Protein AF-A0A0B4RF80-F1 (afdb_monomer_lite)

Structure (mmCIF, N/CA/C/O backbone):
data_AF-A0A0B4RF80-F1
#
_entry.id   AF-A0A0B4RF80-F1
#
loop_
_atom_site.group_PDB
_atom_site.id
_atom_site.type_symbol
_atom_site.label_atom_id
_atom_site.label_alt_id
_atom_site.label_comp_id
_atom_site.label_asym_id
_atom_site.label_entity_id
_atom_site.label_seq_id
_atom_site.pdbx_PDB_ins_code
_atom_site.Cartn_x
_atom_site.Cartn_y
_atom_site.Cartn_z
_atom_site.occupancy
_atom_site.B_iso_or_equiv
_atom_site.auth_seq_id
_atom_site.auth_comp_id
_atom_site.auth_asym_id
_atom_site.auth_atom_id
_atom_site.pdbx_PDB_model_num
ATOM 1 N N . MET A 1 1 ? 23.522 16.513 -59.069 1.00 56.66 1 MET A N 1
ATOM 2 C CA . MET A 1 1 ? 22.877 15.184 -58.982 1.00 56.66 1 MET A CA 1
ATOM 3 C C . MET A 1 1 ? 23.423 14.350 -57.818 1.00 56.66 1 MET A C 1
ATOM 5 O O . MET A 1 1 ? 22.619 13.907 -57.018 1.00 56.66 1 MET A O 1
ATOM 9 N N . ALA A 1 2 ? 24.747 14.238 -57.627 1.00 60.06 2 ALA A N 1
ATOM 10 C CA . ALA A 1 2 ? 25.354 13.436 -56.544 1.00 60.06 2 ALA A CA 1
ATOM 11 C C . ALA A 1 2 ? 25.084 13.912 -55.093 1.00 60.06 2 ALA A C 1
ATOM 13 O O . ALA A 1 2 ? 25.089 13.112 -54.167 1.00 60.06 2 ALA A O 1
ATOM 14 N N . ILE A 1 3 ? 24.842 15.209 -54.872 1.00 62.62 3 ILE A N 1
ATOM 15 C CA . ILE A 1 3 ? 24.590 15.756 -53.522 1.00 62.62 3 ILE A CA 1
ATOM 16 C C . ILE A 1 3 ? 23.173 15.398 -53.035 1.00 62.62 3 ILE A C 1
ATOM 18 O O . ILE A 1 3 ? 22.965 15.132 -51.856 1.00 62.62 3 ILE A O 1
ATOM 22 N N . ILE A 1 4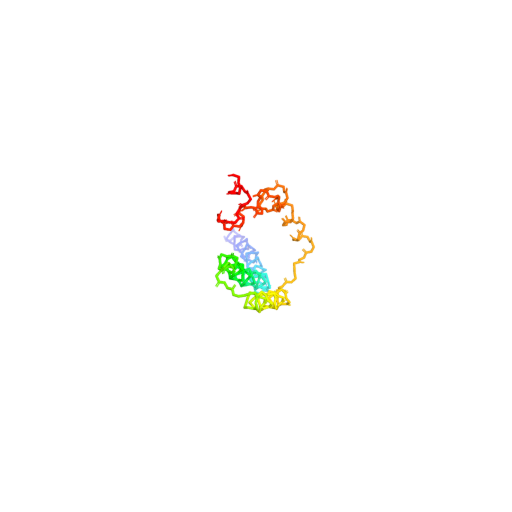 ? 22.210 15.340 -53.963 1.00 67.19 4 ILE A N 1
ATOM 23 C CA . ILE A 1 4 ? 20.805 15.010 -53.681 1.00 67.19 4 ILE A CA 1
ATOM 24 C C . IL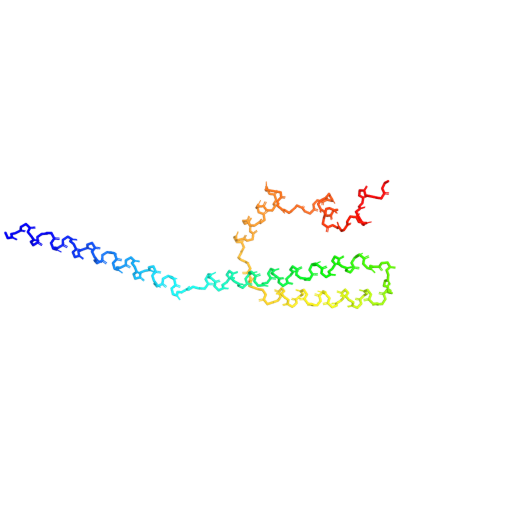E A 1 4 ? 20.687 13.535 -53.284 1.00 67.19 4 ILE A C 1
ATOM 26 O O . ILE A 1 4 ? 20.084 13.228 -52.261 1.00 67.19 4 ILE A O 1
ATOM 30 N N . SER A 1 5 ? 21.370 12.640 -54.009 1.00 68.44 5 SER A N 1
ATOM 31 C CA . SER A 1 5 ? 21.412 11.212 -53.672 1.00 68.44 5 SER A CA 1
ATOM 32 C C . SER A 1 5 ? 22.037 10.942 -52.299 1.00 68.44 5 SER A C 1
ATOM 34 O O . SER A 1 5 ? 21.595 10.047 -51.588 1.00 68.44 5 SER A O 1
ATOM 36 N N . SER A 1 6 ? 23.033 11.730 -51.878 1.00 75.50 6 SER A N 1
ATOM 37 C CA . SER A 1 6 ? 23.625 11.585 -50.540 1.00 75.50 6 SER A CA 1
ATOM 38 C C . SER A 1 6 ? 22.658 11.990 -49.422 1.00 75.50 6 SER A C 1
ATOM 40 O O . SER A 1 6 ? 22.636 11.349 -48.373 1.00 75.50 6 SER A O 1
ATOM 42 N N . TYR A 1 7 ? 21.836 13.022 -49.637 1.00 81.12 7 TYR A N 1
ATOM 43 C CA . TYR A 1 7 ? 20.821 13.448 -48.668 1.00 81.12 7 TYR A CA 1
ATOM 44 C C . TYR A 1 7 ? 19.683 12.425 -48.537 1.00 81.12 7 TYR A C 1
ATOM 46 O O . TYR A 1 7 ? 19.248 12.142 -47.424 1.00 81.12 7 TYR A O 1
ATOM 54 N N . GLU A 1 8 ? 19.257 11.814 -49.647 1.00 83.38 8 GLU A N 1
ATOM 55 C CA . GLU A 1 8 ? 18.262 10.731 -49.649 1.00 83.38 8 GLU A CA 1
ATOM 56 C C . GLU A 1 8 ? 18.725 9.516 -48.831 1.00 83.38 8 GLU A C 1
ATOM 58 O O . GLU A 1 8 ? 17.955 8.974 -48.037 1.00 83.38 8 GLU A O 1
ATOM 63 N N . VAL A 1 9 ? 20.000 9.128 -48.952 1.00 85.56 9 VAL A N 1
ATOM 64 C CA . VAL A 1 9 ? 20.576 8.023 -48.167 1.00 85.56 9 VAL A CA 1
ATOM 65 C C . VAL A 1 9 ? 20.601 8.358 -46.672 1.00 85.56 9 VAL A C 1
ATOM 67 O O . VAL A 1 9 ? 20.204 7.529 -45.853 1.00 85.56 9 VAL A O 1
ATOM 70 N N . ILE A 1 10 ? 21.001 9.577 -46.297 1.00 86.12 10 ILE A N 1
ATOM 71 C CA . ILE A 1 10 ? 21.014 10.016 -44.890 1.00 86.12 10 ILE A CA 1
ATOM 72 C C . ILE A 1 10 ? 19.589 10.056 -44.321 1.00 86.12 10 ILE A C 1
ATOM 74 O O . ILE A 1 10 ? 19.350 9.530 -43.234 1.00 86.12 10 ILE A O 1
ATOM 78 N N . ALA A 1 11 ? 18.631 10.621 -45.060 1.00 88.50 11 ALA A N 1
ATOM 79 C CA . ALA A 1 11 ? 17.229 10.675 -44.653 1.00 88.50 11 ALA A CA 1
ATOM 80 C C . ALA A 1 11 ? 16.624 9.271 -44.493 1.00 88.50 11 ALA A C 1
ATOM 82 O O . ALA A 1 11 ? 15.904 9.021 -43.527 1.00 88.50 11 ALA A O 1
ATOM 83 N N . SER A 1 12 ? 16.969 8.332 -45.380 1.00 89.25 12 SER A N 1
ATOM 84 C CA . SER A 1 12 ? 16.535 6.936 -45.278 1.00 89.25 12 SER A CA 1
ATOM 85 C C . SER A 1 12 ? 17.108 6.238 -44.045 1.00 89.25 12 SER A C 1
ATOM 87 O O . SER A 1 12 ? 16.390 5.485 -43.391 1.00 89.25 12 SER A O 1
ATOM 89 N N . ILE A 1 13 ? 18.379 6.475 -43.707 1.00 90.25 13 ILE A N 1
ATOM 90 C CA . ILE A 1 13 ? 19.006 5.895 -42.510 1.00 90.25 13 ILE A CA 1
ATOM 91 C C . ILE A 1 13 ? 18.349 6.461 -41.249 1.00 90.25 13 ILE A C 1
ATOM 93 O O . ILE A 1 13 ? 17.982 5.702 -40.355 1.00 90.25 13 ILE A O 1
ATOM 97 N N . VAL A 1 14 ? 18.135 7.778 -41.189 1.00 92.81 14 VAL A N 1
ATOM 98 C CA . VAL A 1 14 ? 17.451 8.428 -40.060 1.00 92.81 14 VAL A CA 1
ATOM 99 C C . VAL A 1 14 ? 16.016 7.914 -39.926 1.00 92.81 14 VAL A C 1
ATOM 101 O O . VAL A 1 14 ? 15.597 7.546 -38.830 1.00 92.81 14 VAL A O 1
ATOM 104 N N . GLY A 1 15 ? 15.280 7.810 -41.034 1.00 93.00 15 GLY A N 1
ATOM 105 C CA . GLY A 1 15 ? 13.929 7.252 -41.055 1.00 93.00 15 GLY A CA 1
ATOM 106 C C . GLY A 1 15 ? 13.883 5.796 -40.591 1.00 93.00 15 GLY A C 1
ATOM 107 O O . GLY A 1 15 ? 12.997 5.428 -39.818 1.00 93.00 15 GLY A O 1
ATOM 108 N N . ALA A 1 16 ? 14.863 4.979 -40.987 1.00 92.75 16 ALA A N 1
ATOM 109 C CA . ALA A 1 16 ? 14.988 3.598 -40.531 1.00 92.75 16 ALA A CA 1
ATOM 110 C C . ALA A 1 16 ? 15.268 3.517 -39.021 1.00 92.75 16 ALA A C 1
ATOM 112 O O . ALA A 1 16 ? 14.609 2.750 -38.324 1.00 92.75 16 ALA A O 1
ATOM 113 N N . VAL A 1 17 ? 16.176 4.346 -38.493 1.00 94.12 17 VAL A N 1
ATOM 114 C CA . VAL A 1 17 ? 16.479 4.405 -37.052 1.00 94.12 17 VAL A CA 1
ATOM 115 C C . VAL A 1 17 ? 15.253 4.833 -36.246 1.00 94.12 17 VAL A C 1
ATOM 117 O O . VAL A 1 17 ? 14.921 4.183 -35.256 1.00 94.12 17 VAL A O 1
ATOM 120 N N . ILE A 1 18 ? 14.541 5.874 -36.686 1.00 94.44 18 ILE A N 1
ATOM 121 C CA . ILE A 1 18 ? 13.306 6.333 -36.033 1.00 94.44 18 ILE A CA 1
ATOM 122 C C . ILE A 1 18 ? 12.235 5.239 -36.086 1.00 94.44 18 ILE A C 1
ATOM 124 O O . ILE A 1 18 ? 11.574 4.986 -35.084 1.00 94.44 18 ILE A O 1
ATOM 128 N N . SER A 1 19 ? 12.091 4.544 -37.217 1.00 94.25 19 SER A N 1
ATOM 129 C CA . SER A 1 19 ? 11.116 3.455 -37.367 1.00 94.25 19 SER A CA 1
ATOM 130 C C . SER A 1 19 ? 11.430 2.271 -36.454 1.00 94.25 19 SER A C 1
ATOM 132 O O . SER A 1 19 ? 10.523 1.716 -35.841 1.00 94.25 19 SER A O 1
ATOM 134 N N . ILE A 1 20 ? 12.708 1.911 -36.306 1.00 94.31 20 ILE A N 1
ATOM 135 C CA . ILE A 1 20 ? 13.152 0.861 -35.380 1.00 94.31 20 ILE A CA 1
ATOM 136 C C . ILE A 1 20 ? 12.929 1.296 -33.927 1.00 94.31 20 ILE A C 1
ATOM 138 O O . ILE A 1 20 ? 12.417 0.513 -33.131 1.00 94.31 20 ILE A O 1
ATOM 142 N N . ALA A 1 21 ? 13.244 2.546 -33.575 1.00 92.12 21 ALA A N 1
ATOM 143 C CA . ALA A 1 21 ? 12.991 3.080 -32.237 1.00 92.12 21 ALA A CA 1
ATOM 144 C C . ALA A 1 21 ? 11.489 3.089 -31.904 1.00 92.12 21 ALA A C 1
ATOM 146 O O . ALA A 1 21 ? 11.090 2.654 -30.824 1.00 92.12 21 ALA A O 1
ATOM 147 N N . LEU A 1 22 ? 10.646 3.509 -32.854 1.00 91.25 22 LEU A N 1
ATOM 148 C CA . LEU A 1 22 ? 9.191 3.452 -32.727 1.00 91.25 22 LEU A CA 1
ATOM 149 C C . LEU A 1 22 ? 8.685 2.015 -32.623 1.00 91.25 22 LEU A C 1
ATOM 151 O O . LEU A 1 22 ? 7.752 1.765 -31.866 1.00 91.25 22 LEU A O 1
ATOM 155 N N . LEU A 1 23 ? 9.281 1.070 -33.348 1.00 89.31 23 LEU A N 1
ATOM 156 C CA . LEU A 1 23 ? 8.920 -0.342 -33.266 1.00 89.31 23 LEU A CA 1
ATOM 157 C C . LEU A 1 23 ? 9.255 -0.922 -31.887 1.00 89.31 23 LEU A C 1
ATOM 159 O O . LEU A 1 23 ? 8.416 -1.603 -31.308 1.00 89.31 23 LEU A O 1
ATOM 163 N N . ILE A 1 24 ? 10.435 -0.616 -31.340 1.00 85.44 24 ILE A N 1
ATOM 164 C CA . ILE A 1 24 ? 10.843 -1.036 -29.991 1.00 85.44 24 ILE A CA 1
ATOM 165 C C . ILE A 1 24 ? 9.917 -0.422 -28.941 1.00 85.44 24 ILE A C 1
ATOM 167 O O . ILE A 1 24 ? 9.428 -1.137 -28.070 1.00 85.44 24 ILE A O 1
ATOM 171 N N . LEU A 1 25 ? 9.625 0.878 -29.046 1.00 83.81 25 LEU A N 1
ATOM 172 C CA . LEU A 1 25 ? 8.722 1.558 -28.122 1.00 83.81 25 LEU A CA 1
ATOM 173 C C . LEU A 1 25 ? 7.311 0.961 -28.182 1.00 83.81 25 LEU A C 1
ATOM 175 O O . LEU A 1 25 ? 6.743 0.660 -27.140 1.00 83.81 25 LEU A O 1
ATOM 179 N N . ASN A 1 26 ? 6.773 0.730 -29.384 1.00 83.62 26 ASN A N 1
ATOM 180 C CA . ASN A 1 26 ? 5.461 0.106 -29.563 1.00 83.62 26 ASN A CA 1
ATOM 181 C C . ASN A 1 26 ? 5.430 -1.356 -29.105 1.00 83.62 26 ASN A C 1
ATOM 183 O O . ASN A 1 26 ? 4.417 -1.812 -28.587 1.00 83.62 26 ASN A O 1
ATOM 187 N N . ALA A 1 27 ? 6.515 -2.111 -29.281 1.00 79.88 27 ALA A N 1
ATOM 188 C CA . ALA A 1 27 ? 6.613 -3.473 -28.767 1.00 79.88 27 ALA A CA 1
ATOM 189 C C . ALA A 1 27 ? 6.671 -3.486 -27.231 1.00 79.88 27 ALA A C 1
ATOM 191 O O . ALA A 1 27 ? 6.050 -4.339 -26.601 1.00 79.88 27 ALA A O 1
ATOM 192 N N . TYR A 1 28 ? 7.373 -2.524 -26.627 1.00 70.31 28 TYR A N 1
ATOM 193 C CA . TYR A 1 28 ? 7.456 -2.380 -25.177 1.00 70.31 28 TYR A CA 1
ATOM 194 C C . TYR A 1 28 ? 6.118 -1.954 -24.567 1.00 70.31 28 TYR A C 1
ATOM 196 O O . TYR A 1 28 ? 5.666 -2.565 -23.604 1.00 70.31 28 TYR A O 1
ATOM 204 N N . THR A 1 29 ? 5.434 -0.970 -25.160 1.00 67.62 29 THR A N 1
ATOM 205 C CA . THR A 1 29 ? 4.083 -0.587 -24.732 1.00 67.62 29 THR A CA 1
ATOM 206 C C . THR A 1 29 ? 3.080 -1.709 -24.990 1.00 67.62 29 THR A C 1
ATOM 208 O O . THR A 1 29 ? 2.232 -1.978 -24.161 1.00 67.62 29 THR A O 1
ATOM 211 N N . LYS A 1 30 ? 3.163 -2.466 -26.083 1.00 64.19 30 LYS A N 1
ATOM 212 C CA . LYS A 1 30 ? 2.204 -3.561 -26.308 1.00 64.19 30 LYS A CA 1
ATOM 213 C C . LYS A 1 30 ? 2.325 -4.711 -25.294 1.00 64.19 30 LYS A C 1
ATOM 215 O O . LYS A 1 30 ? 1.338 -5.401 -25.064 1.00 64.19 30 LYS A O 1
ATOM 220 N N . ASN A 1 31 ? 3.478 -4.871 -24.643 1.00 59.94 31 ASN A N 1
ATOM 221 C CA . ASN A 1 31 ? 3.706 -5.825 -23.550 1.00 59.94 31 ASN A CA 1
ATOM 222 C C . ASN A 1 31 ? 3.431 -5.202 -22.160 1.00 59.94 31 ASN A C 1
ATOM 224 O O . ASN A 1 31 ? 4.183 -5.428 -21.214 1.00 59.94 31 ASN A O 1
ATOM 228 N N . PHE A 1 32 ? 2.375 -4.385 -22.051 1.00 57.56 32 PHE A N 1
ATOM 229 C CA . PHE A 1 32 ? 1.978 -3.572 -20.889 1.00 57.56 32 PHE A CA 1
ATOM 230 C C . PHE A 1 32 ? 1.492 -4.375 -19.659 1.00 57.56 32 PHE A C 1
ATOM 232 O O . PHE A 1 32 ? 0.471 -4.053 -19.060 1.00 57.56 32 PHE A O 1
ATOM 239 N N . ASP A 1 33 ? 2.268 -5.350 -19.193 1.00 63.28 33 ASP A N 1
ATOM 240 C CA . ASP A 1 33 ? 2.038 -5.993 -17.890 1.00 63.28 33 ASP A CA 1
ATOM 241 C C . ASP A 1 33 ? 2.190 -4.967 -16.740 1.00 63.28 33 ASP A C 1
ATOM 243 O O . ASP A 1 33 ? 1.535 -5.036 -15.706 1.00 63.28 33 ASP A O 1
ATOM 247 N N . LEU A 1 34 ? 2.988 -3.910 -16.952 1.00 65.38 34 LEU A N 1
ATOM 248 C CA . LEU A 1 34 ? 3.221 -2.849 -15.963 1.00 65.38 34 LEU A CA 1
ATOM 249 C C . LEU A 1 34 ? 1.997 -1.960 -15.698 1.00 65.38 34 LEU A C 1
ATOM 251 O O . LEU A 1 34 ? 1.762 -1.591 -14.550 1.00 65.38 34 LEU A O 1
ATOM 255 N N . VAL A 1 35 ? 1.225 -1.594 -16.729 1.00 72.69 35 VAL A N 1
ATOM 256 C CA . VAL A 1 35 ? 0.023 -0.754 -16.544 1.00 72.69 35 VAL A CA 1
ATOM 257 C C . VAL A 1 35 ? -1.089 -1.569 -15.902 1.00 72.69 35 VAL A C 1
ATOM 259 O O . VAL A 1 35 ? -1.749 -1.078 -14.991 1.00 72.69 35 VAL A O 1
ATOM 262 N N . GLU A 1 36 ? -1.258 -2.819 -16.325 1.00 74.88 36 GLU A N 1
ATOM 263 C CA . GLU A 1 36 ? -2.219 -3.737 -15.719 1.00 74.88 36 GLU A CA 1
ATOM 264 C C . GLU A 1 36 ? -1.863 -4.037 -14.256 1.00 74.88 36 GLU A C 1
ATOM 266 O O . GLU A 1 36 ? -2.718 -3.927 -13.376 1.00 74.88 36 GLU A O 1
ATOM 271 N N . THR A 1 37 ? -0.586 -4.297 -13.963 1.00 76.06 37 THR A N 1
ATOM 272 C CA . THR A 1 37 ? -0.087 -4.492 -12.594 1.00 76.06 37 THR A CA 1
ATOM 273 C C . THR A 1 37 ? -0.285 -3.240 -11.738 1.00 76.06 37 THR A C 1
ATOM 275 O O . THR A 1 37 ? -0.780 -3.339 -10.616 1.00 76.06 37 THR A O 1
ATOM 278 N N . ALA A 1 38 ? 0.024 -2.046 -12.256 1.00 78.25 38 ALA A N 1
ATOM 279 C CA . ALA A 1 38 ? -0.198 -0.792 -11.535 1.00 78.25 38 ALA A CA 1
ATOM 280 C C . ALA A 1 38 ? -1.688 -0.552 -11.240 1.00 78.25 38 ALA A C 1
ATOM 282 O O . ALA A 1 38 ? -2.049 -0.219 -10.112 1.00 78.25 38 ALA A O 1
ATOM 283 N N . GLN A 1 39 ? -2.565 -0.784 -12.222 1.00 81.31 39 GLN A N 1
ATOM 284 C CA . GLN A 1 39 ? -4.015 -0.706 -12.029 1.00 81.31 39 GLN A CA 1
ATOM 285 C C . GLN A 1 39 ? -4.519 -1.753 -11.031 1.00 81.31 39 GLN A C 1
ATOM 287 O O . GLN A 1 39 ? -5.440 -1.476 -10.266 1.00 81.31 39 GLN A O 1
ATOM 292 N N . SER A 1 40 ? -3.925 -2.946 -11.013 1.00 84.56 40 SER A N 1
ATOM 293 C CA . SER A 1 40 ? -4.245 -4.003 -10.052 1.00 84.56 40 SER A CA 1
ATOM 294 C C . SER A 1 40 ? -3.868 -3.602 -8.620 1.00 84.56 40 SER A C 1
ATOM 296 O O . SER A 1 40 ? -4.702 -3.688 -7.717 1.00 84.56 40 SER A O 1
ATOM 298 N N . HIS A 1 41 ? -2.668 -3.046 -8.417 1.00 84.50 41 HIS A N 1
ATOM 299 C CA . HIS A 1 41 ? -2.267 -2.469 -7.129 1.00 84.50 41 HIS A CA 1
ATOM 300 C C . HIS A 1 41 ? -3.180 -1.311 -6.704 1.00 84.50 41 HIS A C 1
ATOM 302 O O . HIS A 1 41 ? -3.561 -1.241 -5.537 1.00 84.50 41 HIS A O 1
ATOM 308 N N . GLN A 1 42 ? -3.571 -0.433 -7.635 1.00 85.00 42 GLN A N 1
ATOM 309 C CA . GLN A 1 42 ? -4.492 0.670 -7.349 1.00 85.00 42 GLN A CA 1
ATOM 310 C C . GLN A 1 42 ? -5.866 0.156 -6.899 1.00 85.00 42 GLN A C 1
ATOM 312 O O . GLN A 1 42 ? -6.374 0.588 -5.870 1.00 85.00 42 GLN A O 1
ATOM 317 N N . LYS A 1 43 ? -6.435 -0.827 -7.607 1.00 87.44 43 LYS A N 1
ATOM 318 C CA . LYS A 1 43 ? -7.710 -1.455 -7.224 1.00 87.44 43 LYS A CA 1
ATOM 319 C C . LYS A 1 43 ? -7.645 -2.101 -5.841 1.00 87.44 43 LYS A C 1
ATOM 321 O O . LYS A 1 43 ? -8.592 -1.973 -5.068 1.00 87.44 43 LYS A O 1
ATOM 326 N N . ALA A 1 44 ? -6.545 -2.787 -5.524 1.00 87.44 44 ALA A N 1
ATOM 327 C CA . ALA A 1 44 ? -6.343 -3.370 -4.201 1.00 87.44 44 ALA A CA 1
ATOM 328 C C . ALA A 1 44 ? -6.268 -2.284 -3.113 1.00 87.44 44 ALA A C 1
ATOM 330 O O . ALA A 1 44 ? -6.894 -2.428 -2.064 1.00 87.44 44 ALA A O 1
ATOM 331 N N . ALA A 1 45 ? -5.566 -1.177 -3.377 1.00 86.69 45 ALA A N 1
ATOM 332 C CA . ALA A 1 45 ? -5.479 -0.044 -2.459 1.00 86.69 45 ALA A CA 1
ATOM 333 C C . ALA A 1 45 ? -6.847 0.620 -2.218 1.00 86.69 45 ALA A C 1
ATOM 335 O O . ALA A 1 45 ? -7.217 0.828 -1.064 1.00 86.69 45 ALA A O 1
ATOM 336 N N . ASP A 1 46 ? -7.628 0.873 -3.272 1.00 87.50 46 ASP A N 1
ATOM 337 C CA . ASP A 1 46 ? -8.978 1.446 -3.164 1.00 87.50 46 ASP A CA 1
ATOM 338 C C . ASP A 1 46 ? -9.915 0.534 -2.349 1.00 87.50 46 ASP A C 1
ATOM 340 O O . ASP A 1 46 ? -10.700 0.997 -1.515 1.00 87.50 46 ASP A O 1
ATOM 344 N N . ALA A 1 47 ? -9.814 -0.785 -2.550 1.00 89.44 47 ALA A N 1
ATOM 345 C CA . ALA A 1 47 ? -10.606 -1.763 -1.810 1.00 89.44 47 ALA A CA 1
ATOM 346 C C . ALA A 1 47 ? -10.216 -1.818 -0.320 1.00 89.44 47 ALA A C 1
ATOM 348 O O . ALA A 1 47 ? -11.095 -1.834 0.546 1.00 89.44 47 ALA A O 1
ATOM 349 N N . LEU A 1 48 ? -8.914 -1.789 -0.010 1.00 89.44 48 LEU A N 1
ATOM 350 C CA . LEU A 1 48 ? -8.415 -1.716 1.368 1.00 89.44 48 LEU A CA 1
ATOM 351 C C . LEU A 1 48 ? -8.797 -0.397 2.049 1.00 89.44 48 LEU A C 1
ATOM 353 O O . LEU A 1 48 ? -9.131 -0.401 3.234 1.00 89.44 48 LEU A O 1
ATOM 357 N N . TRP A 1 49 ? -8.799 0.718 1.312 1.00 89.19 49 TRP A N 1
ATOM 358 C CA . TRP A 1 49 ? -9.215 2.020 1.833 1.00 89.19 49 TRP A CA 1
ATOM 359 C C . TRP A 1 49 ? -10.654 1.985 2.345 1.00 89.19 49 TRP A C 1
ATOM 361 O O . TRP A 1 49 ? -10.929 2.419 3.461 1.00 89.19 49 TRP A O 1
ATOM 371 N N . LYS A 1 50 ? -11.572 1.391 1.575 1.00 90.88 50 LYS A N 1
ATOM 372 C CA . LYS A 1 50 ? -12.964 1.236 2.008 1.00 90.88 50 LYS A CA 1
ATOM 373 C C . LYS A 1 50 ? -13.073 0.453 3.321 1.00 90.88 50 LYS A C 1
ATOM 375 O O . LYS A 1 50 ? -13.780 0.883 4.225 1.00 90.88 50 LYS A O 1
ATOM 380 N N . ILE A 1 51 ? -12.349 -0.662 3.446 1.00 90.38 51 ILE A N 1
ATOM 381 C CA . ILE A 1 51 ? -12.335 -1.456 4.684 1.00 90.38 51 ILE A CA 1
ATOM 382 C C . ILE A 1 51 ? -11.781 -0.642 5.857 1.00 90.38 51 ILE A C 1
ATOM 384 O O . ILE A 1 51 ? -12.322 -0.708 6.960 1.00 90.38 51 ILE A O 1
ATOM 388 N N . ARG A 1 52 ? -10.721 0.142 5.634 1.00 89.81 52 ARG A N 1
ATOM 389 C CA . ARG A 1 52 ? -10.158 1.026 6.660 1.00 89.81 52 ARG A CA 1
ATOM 390 C C . ARG A 1 52 ? -11.208 2.007 7.184 1.00 89.81 52 ARG A C 1
ATOM 392 O O . ARG A 1 52 ? -11.345 2.144 8.395 1.00 89.81 52 ARG A O 1
ATOM 399 N N . GLU A 1 53 ? -11.955 2.657 6.299 1.00 88.31 53 GLU A N 1
ATOM 400 C CA . GLU A 1 53 ? -13.021 3.585 6.698 1.00 88.31 53 GLU A CA 1
ATOM 401 C C . GLU A 1 53 ? -14.155 2.870 7.454 1.00 88.31 53 GLU A C 1
ATOM 403 O O . GLU A 1 53 ? -14.665 3.392 8.444 1.00 88.31 53 GLU A O 1
ATOM 408 N N . GLU A 1 54 ? -14.502 1.638 7.066 1.00 89.25 54 GLU A N 1
ATOM 409 C CA . GLU A 1 54 ? -15.477 0.821 7.800 1.00 89.25 54 GLU A CA 1
ATOM 410 C C . GLU A 1 54 ? -14.988 0.467 9.221 1.00 89.25 54 GLU A C 1
ATOM 412 O O . GLU A 1 54 ? -15.773 0.537 10.168 1.00 89.25 54 GLU A O 1
ATOM 417 N N . TYR A 1 55 ? -13.694 0.179 9.413 1.00 89.50 55 TYR A N 1
ATOM 418 C CA . TYR A 1 55 ? -13.104 0.020 10.752 1.00 89.50 55 TYR A CA 1
ATOM 419 C C . TYR A 1 55 ? -13.173 1.305 11.580 1.00 89.50 55 TYR A C 1
ATOM 421 O O . TYR A 1 55 ? -13.481 1.250 12.769 1.00 89.50 55 TYR A O 1
ATOM 429 N N . VAL A 1 56 ? -12.893 2.461 10.976 1.00 87.44 56 VAL A N 1
ATOM 430 C CA . VAL A 1 56 ? -12.978 3.764 11.654 1.00 87.44 56 VAL A CA 1
ATOM 431 C C . VAL A 1 56 ? -14.417 4.049 12.103 1.00 87.44 56 VAL A C 1
ATOM 433 O O . VAL A 1 56 ? -14.631 4.491 13.236 1.00 87.44 56 VAL A O 1
ATOM 436 N N . SER A 1 57 ? -15.405 3.734 11.260 1.00 88.12 57 SER A N 1
ATOM 437 C CA . SER A 1 57 ? -16.823 3.809 11.629 1.00 88.12 57 SER A CA 1
ATOM 438 C C . SER A 1 57 ? -17.146 2.859 12.783 1.00 88.12 57 SER A C 1
ATOM 440 O O . SER A 1 57 ? -17.729 3.289 13.773 1.00 88.12 57 SER A O 1
ATOM 442 N N . LEU A 1 58 ? -16.697 1.599 12.714 1.00 88.62 58 LEU A N 1
ATOM 443 C CA . LEU A 1 58 ? -16.914 0.610 13.774 1.00 88.62 58 LEU A CA 1
ATOM 444 C C . LEU A 1 58 ? -16.314 1.051 15.117 1.00 88.62 58 LEU A C 1
ATOM 446 O O . LEU A 1 58 ? -16.939 0.855 16.153 1.00 88.62 58 LEU A O 1
ATOM 450 N N . LEU A 1 59 ? -15.123 1.656 15.108 1.00 87.00 59 LEU A N 1
ATOM 451 C CA . LEU A 1 59 ? -14.485 2.196 16.312 1.00 87.00 59 LEU A CA 1
ATOM 452 C C . LEU A 1 59 ? -15.259 3.376 16.908 1.00 87.00 59 LEU A C 1
ATOM 454 O O . LEU A 1 59 ? -15.250 3.556 18.121 1.00 87.00 59 LEU A O 1
ATOM 458 N N . THR A 1 60 ? -15.914 4.178 16.068 1.00 86.00 60 THR A N 1
ATOM 459 C CA . THR A 1 60 ? -16.714 5.327 16.514 1.00 86.00 60 THR A CA 1
ATOM 460 C C . THR A 1 60 ? -18.052 4.876 17.099 1.00 86.00 60 THR A C 1
ATOM 462 O O . THR A 1 60 ? -18.476 5.391 18.130 1.00 86.00 60 THR A O 1
ATOM 465 N N . ASP A 1 61 ? -18.681 3.876 16.482 1.00 85.62 61 ASP A N 1
ATOM 466 C CA . ASP A 1 61 ? -19.968 3.324 16.913 1.00 85.62 61 ASP A CA 1
ATOM 467 C C . ASP A 1 61 ? -19.824 2.254 18.012 1.00 85.62 61 ASP A C 1
ATOM 469 O O . ASP A 1 61 ? -20.819 1.680 18.450 1.00 85.62 61 ASP A O 1
ATOM 473 N N . PHE A 1 62 ? -18.597 1.972 18.462 1.00 83.50 62 PHE A N 1
ATOM 474 C CA . PHE A 1 62 ? -18.282 0.870 19.373 1.00 83.50 62 PHE A CA 1
ATOM 475 C C . PHE A 1 62 ? -19.102 0.914 20.669 1.00 83.50 62 PHE A C 1
ATOM 477 O O . PHE A 1 62 ? -19.623 -0.111 21.097 1.00 83.50 62 PHE A O 1
ATOM 484 N N . ASP A 1 63 ? -19.270 2.102 21.256 1.00 80.44 63 ASP A N 1
ATOM 485 C CA . ASP A 1 63 ? -20.016 2.295 22.509 1.00 80.44 63 ASP A CA 1
ATOM 486 C C . ASP A 1 63 ? -21.547 2.208 22.328 1.00 80.44 63 ASP A C 1
ATOM 488 O O . ASP A 1 63 ? -22.285 2.147 23.312 1.00 80.44 63 ASP A O 1
ATOM 492 N N . LEU A 1 64 ? -22.038 2.219 21.083 1.00 84.69 64 LEU A N 1
ATOM 493 C CA . LEU A 1 64 ? -23.464 2.153 20.737 1.00 84.69 64 LEU A CA 1
ATOM 494 C C . LEU A 1 64 ? -23.921 0.739 20.346 1.00 84.69 64 LEU A C 1
ATOM 496 O O . LEU A 1 64 ? -25.123 0.498 20.235 1.00 84.69 64 LEU A O 1
ATOM 500 N N . LEU A 1 65 ? -22.979 -0.171 20.096 1.00 84.88 65 LEU A N 1
ATOM 501 C CA . LEU A 1 65 ? -23.231 -1.519 19.593 1.00 84.88 65 LEU A CA 1
ATOM 502 C C . LEU A 1 65 ? -23.110 -2.558 20.710 1.00 84.88 65 LEU A C 1
ATOM 504 O O . LEU A 1 65 ? -22.317 -2.413 21.642 1.00 84.88 65 LEU A O 1
ATOM 508 N N . GLU A 1 66 ? -23.866 -3.652 20.603 1.00 87.62 66 GLU A N 1
ATOM 509 C CA . GLU A 1 66 ? -23.669 -4.784 21.503 1.00 87.62 66 GLU A CA 1
ATOM 510 C C . GLU A 1 66 ? -22.379 -5.538 21.167 1.00 87.62 66 GLU A C 1
ATOM 512 O O . GLU A 1 66 ? -21.959 -5.637 20.013 1.00 87.62 66 GLU A O 1
ATOM 517 N N . SER A 1 67 ? -21.755 -6.126 22.191 1.00 85.12 67 SER A N 1
ATOM 518 C CA . SER A 1 67 ? -20.480 -6.842 22.043 1.00 85.12 67 SER A CA 1
ATOM 519 C C . SER A 1 67 ? -20.507 -7.938 20.968 1.00 85.12 67 SER A C 1
ATOM 521 O O . SER A 1 67 ? -19.516 -8.135 20.266 1.00 85.12 67 SER A O 1
ATOM 523 N N . THR A 1 68 ? -21.645 -8.612 20.798 1.00 87.62 68 THR A N 1
ATOM 524 C CA . THR A 1 68 ? -21.876 -9.637 19.774 1.00 87.62 68 THR A CA 1
ATOM 525 C C . THR A 1 68 ? -21.836 -9.056 18.361 1.00 87.62 68 THR A C 1
ATOM 527 O O . THR A 1 68 ? -21.116 -9.585 17.515 1.00 87.62 68 THR A O 1
ATOM 530 N N . ASP A 1 69 ? -22.513 -7.930 18.127 1.00 87.06 69 ASP A N 1
ATOM 531 C CA . ASP A 1 69 ? -22.558 -7.262 16.819 1.00 87.06 69 ASP A CA 1
ATOM 532 C C . ASP A 1 69 ? -21.186 -6.696 16.429 1.00 87.06 69 ASP A C 1
ATOM 534 O O . ASP A 1 69 ? -20.772 -6.747 15.269 1.00 87.06 69 ASP A O 1
ATOM 538 N N . VAL A 1 70 ? -20.445 -6.178 17.414 1.00 88.25 70 VAL A N 1
ATOM 539 C CA . VAL A 1 70 ? -19.070 -5.699 17.221 1.00 88.25 70 VAL A CA 1
ATOM 540 C C . VAL A 1 70 ? -18.147 -6.841 16.801 1.00 88.25 70 VAL A C 1
ATOM 542 O O . VAL A 1 70 ? -17.329 -6.668 15.895 1.00 88.25 70 VAL A O 1
ATOM 545 N N . MET A 1 71 ? -18.261 -8.005 17.447 1.00 88.31 71 MET A N 1
ATOM 546 C CA . MET A 1 71 ? -17.457 -9.178 17.104 1.00 88.31 71 MET A CA 1
ATOM 547 C C . MET A 1 71 ? -17.769 -9.682 15.695 1.00 88.31 71 MET A C 1
ATOM 549 O O . MET A 1 71 ? -16.838 -9.928 14.933 1.00 88.31 71 MET A O 1
ATOM 553 N N . GLU A 1 72 ? -19.047 -9.768 15.325 1.00 91.75 72 GLU A N 1
ATOM 554 C CA . GLU A 1 72 ? -19.458 -10.214 13.992 1.00 91.75 72 GLU A CA 1
ATOM 555 C C . GLU A 1 72 ? -18.964 -9.258 12.895 1.00 91.75 72 GLU A C 1
ATOM 557 O O . GLU A 1 72 ? -18.347 -9.694 11.921 1.00 91.75 72 GLU A O 1
ATOM 562 N N . ARG A 1 73 ? -19.133 -7.939 13.082 1.00 88.75 73 ARG A N 1
ATOM 563 C CA . ARG A 1 73 ? -18.624 -6.934 12.131 1.00 88.75 73 ARG A CA 1
ATOM 564 C C . ARG A 1 73 ? -17.106 -6.947 12.021 1.00 88.75 73 ARG A C 1
ATOM 566 O O . ARG A 1 73 ? -16.573 -6.793 10.926 1.00 88.75 73 ARG A O 1
ATOM 573 N N . ARG A 1 74 ? -16.395 -7.127 13.136 1.00 90.25 74 ARG A N 1
ATOM 574 C CA . ARG A 1 74 ? -14.934 -7.260 13.118 1.00 90.25 74 ARG A CA 1
ATOM 575 C C . ARG A 1 74 ? -14.517 -8.471 12.287 1.00 90.25 74 ARG A C 1
ATOM 577 O O . ARG A 1 74 ? -13.617 -8.347 11.462 1.00 90.25 74 ARG A O 1
ATOM 584 N N . ASP A 1 75 ? -15.144 -9.618 12.512 1.00 90.69 75 ASP A N 1
ATOM 585 C CA . ASP A 1 75 ? -14.775 -10.860 11.838 1.00 90.69 75 ASP A CA 1
ATOM 586 C C . ASP A 1 75 ? -15.079 -10.778 10.326 1.00 90.69 75 ASP A C 1
ATOM 588 O O . ASP A 1 75 ? -14.243 -11.187 9.517 1.00 90.69 75 ASP A O 1
ATOM 592 N N . ASP A 1 76 ? -16.191 -10.146 9.920 1.00 92.94 76 ASP A N 1
ATOM 593 C CA . ASP A 1 76 ? -16.475 -9.822 8.508 1.00 92.94 76 ASP A CA 1
ATOM 594 C C . ASP A 1 76 ? -15.379 -8.945 7.882 1.00 92.94 76 ASP A C 1
ATOM 596 O O . ASP A 1 76 ? -14.810 -9.287 6.838 1.00 92.94 76 ASP A O 1
ATOM 600 N N . LEU A 1 77 ? -15.022 -7.840 8.545 1.00 91.31 77 LEU A N 1
ATOM 601 C CA . LEU A 1 77 ? -13.986 -6.928 8.062 1.00 91.31 77 LEU A CA 1
ATOM 602 C C . LEU A 1 77 ? -12.627 -7.629 7.937 1.00 91.31 77 LEU A C 1
ATOM 604 O O . LEU A 1 77 ? -11.896 -7.387 6.973 1.00 91.31 77 LEU A O 1
ATOM 608 N N . GLN A 1 78 ? -12.272 -8.510 8.877 1.00 90.25 78 GLN A N 1
ATOM 609 C CA . GLN A 1 78 ? -11.039 -9.301 8.817 1.00 90.25 78 GLN A CA 1
ATOM 610 C C . GLN A 1 78 ? -11.043 -10.285 7.645 1.00 90.25 78 GLN A C 1
ATOM 612 O O . GLN A 1 78 ? -10.056 -10.347 6.907 1.00 90.25 78 GLN A O 1
ATOM 617 N N . ASN A 1 79 ? -12.150 -10.996 7.426 1.00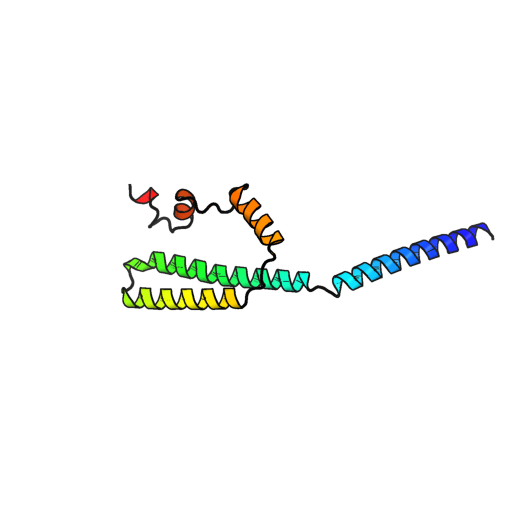 91.19 79 ASN A N 1
ATOM 618 C CA . ASN A 1 79 ? -12.281 -11.937 6.315 1.00 91.19 79 ASN A CA 1
ATOM 619 C C . ASN A 1 79 ? -12.164 -11.224 4.962 1.00 91.19 79 ASN A C 1
ATOM 621 O O . ASN A 1 79 ? -11.352 -11.616 4.125 1.00 91.19 79 ASN A O 1
ATOM 625 N N . ARG A 1 80 ? -12.872 -10.104 4.780 1.00 89.69 80 ARG A N 1
ATOM 626 C CA . ARG A 1 80 ? -12.793 -9.289 3.555 1.00 89.69 80 ARG A CA 1
ATOM 627 C C . ARG A 1 80 ? -11.396 -8.719 3.320 1.00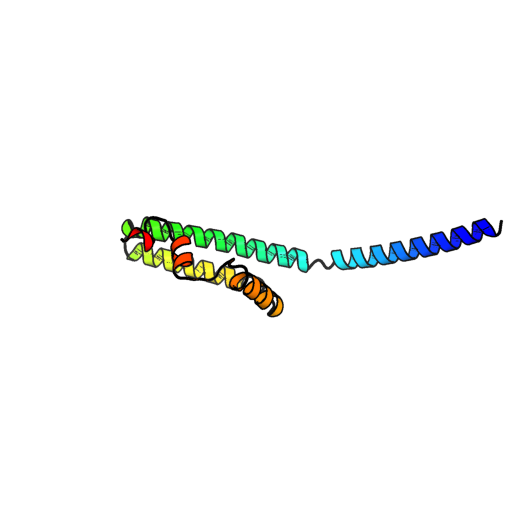 89.69 80 ARG A C 1
ATOM 629 O O . ARG A 1 80 ? -10.924 -8.669 2.185 1.00 89.69 80 ARG A O 1
ATOM 636 N N . THR A 1 81 ? -10.706 -8.322 4.389 1.00 89.06 81 THR A N 1
ATOM 637 C CA . THR A 1 81 ? -9.309 -7.870 4.303 1.00 89.06 81 THR A CA 1
ATOM 638 C C . THR A 1 81 ? -8.404 -8.992 3.795 1.00 89.06 81 THR A C 1
ATOM 640 O O . THR A 1 81 ? -7.581 -8.771 2.906 1.00 89.06 81 THR A O 1
ATOM 643 N N . ALA A 1 82 ? -8.564 -10.203 4.335 1.00 87.38 82 ALA A N 1
ATOM 644 C CA . ALA A 1 82 ? -7.783 -11.366 3.930 1.00 87.38 82 ALA A CA 1
ATOM 645 C C . ALA A 1 82 ? -8.032 -11.745 2.461 1.00 87.38 82 ALA A C 1
ATOM 647 O O . ALA A 1 82 ? -7.078 -12.038 1.740 1.00 87.38 82 ALA A O 1
ATOM 648 N N . GLU A 1 83 ? -9.282 -11.676 1.996 1.00 87.88 83 GLU A N 1
ATOM 649 C CA . GLU A 1 83 ? -9.634 -11.919 0.593 1.00 87.88 83 GLU A CA 1
ATOM 650 C C . GLU A 1 83 ? -8.957 -10.927 -0.360 1.00 87.88 83 GLU A C 1
ATOM 652 O O . GLU A 1 83 ? -8.379 -11.343 -1.366 1.00 87.88 83 GLU A O 1
ATOM 657 N N . ILE A 1 84 ? -8.954 -9.629 -0.032 1.00 86.25 84 ILE A N 1
ATOM 658 C CA . ILE A 1 84 ? -8.295 -8.609 -0.864 1.00 86.25 84 ILE A CA 1
ATOM 659 C C . ILE A 1 84 ? -6.783 -8.834 -0.907 1.00 86.25 84 ILE A C 1
ATOM 661 O O . ILE A 1 84 ? -6.187 -8.793 -1.984 1.00 86.25 84 ILE A O 1
ATOM 665 N N . TYR A 1 85 ? -6.148 -9.127 0.232 1.00 82.00 85 TYR A N 1
ATOM 666 C CA . TYR A 1 85 ? -4.715 -9.436 0.249 1.00 82.00 85 TYR A CA 1
ATOM 667 C C . TYR A 1 85 ? -4.375 -10.712 -0.526 1.00 82.00 85 TYR A C 1
ATOM 669 O O . TYR A 1 85 ? -3.320 -10.764 -1.157 1.00 82.00 85 TYR A O 1
ATOM 677 N N . ALA A 1 86 ? -5.251 -11.722 -0.519 1.00 81.69 86 ALA A N 1
ATOM 678 C CA . ALA A 1 86 ? -5.057 -12.950 -1.287 1.00 81.69 86 ALA A CA 1
ATOM 679 C C . ALA A 1 86 ? -5.134 -12.720 -2.808 1.00 81.69 86 ALA A C 1
ATOM 681 O O . ALA A 1 86 ? -4.466 -13.423 -3.566 1.00 81.69 86 ALA A O 1
ATOM 682 N N . GLN A 1 87 ? -5.930 -11.743 -3.248 1.00 80.00 87 GLN A N 1
ATOM 683 C CA . GLN A 1 87 ? -6.104 -11.381 -4.660 1.00 80.00 87 GLN A CA 1
ATOM 684 C C . GLN A 1 87 ? -5.132 -10.287 -5.128 1.00 80.00 87 GLN A C 1
ATOM 686 O O . GLN A 1 87 ? -4.986 -10.067 -6.331 1.00 80.00 87 GLN A O 1
ATOM 691 N N . SER A 1 88 ? -4.464 -9.599 -4.199 1.00 80.56 88 SER A N 1
ATOM 692 C CA . SER A 1 88 ? -3.530 -8.524 -4.520 1.00 80.56 88 SER A CA 1
ATOM 693 C C . SER A 1 88 ? -2.278 -9.055 -5.235 1.00 80.56 88 SER A C 1
ATOM 695 O O . SER A 1 88 ? -1.707 -10.072 -4.823 1.00 80.56 88 SER A O 1
ATOM 697 N N . PRO A 1 89 ? -1.773 -8.342 -6.258 1.00 76.50 89 PRO A N 1
ATOM 698 C CA . PRO A 1 89 ? -0.484 -8.648 -6.869 1.00 76.50 89 PRO A CA 1
ATOM 699 C C . PRO A 1 89 ? 0.636 -8.610 -5.822 1.00 76.50 89 PRO A C 1
ATOM 701 O O . PRO A 1 89 ? 0.650 -7.764 -4.921 1.00 76.50 89 PRO A O 1
ATOM 704 N N . AR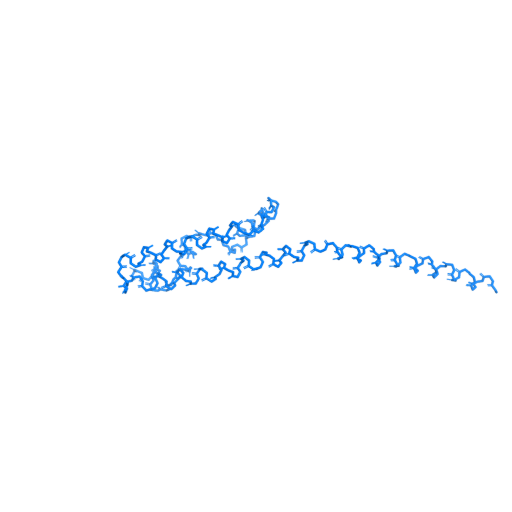G A 1 90 ? 1.575 -9.559 -5.923 1.00 72.75 90 ARG A N 1
ATOM 705 C CA . ARG A 1 90 ? 2.695 -9.668 -4.981 1.00 72.75 90 ARG A CA 1
ATOM 706 C C . ARG A 1 90 ? 3.718 -8.579 -5.275 1.00 72.75 90 ARG A C 1
ATOM 708 O O . ARG A 1 90 ? 4.222 -8.485 -6.388 1.00 72.75 90 ARG A O 1
ATOM 715 N N . THR A 1 91 ? 4.066 -7.805 -4.257 1.00 75.31 91 THR A N 1
ATOM 716 C CA . THR A 1 91 ? 5.129 -6.803 -4.351 1.00 75.31 91 THR A CA 1
ATOM 717 C C . THR A 1 91 ? 6.502 -7.477 -4.399 1.00 75.31 91 THR A C 1
ATOM 719 O O . THR A 1 91 ? 6.779 -8.386 -3.612 1.00 75.31 91 THR A O 1
ATOM 722 N N . ASP A 1 92 ? 7.382 -7.016 -5.290 1.00 77.19 92 ASP A N 1
ATOM 723 C CA . ASP A 1 92 ? 8.772 -7.478 -5.346 1.00 77.19 92 ASP A CA 1
ATOM 724 C C . ASP A 1 92 ? 9.572 -7.005 -4.117 1.00 77.19 92 ASP A C 1
ATOM 726 O O . ASP A 1 92 ? 9.341 -5.922 -3.571 1.00 77.19 92 ASP A O 1
ATOM 730 N N . ALA A 1 93 ? 10.555 -7.798 -3.685 1.00 75.31 93 ALA A N 1
ATOM 731 C CA . ALA A 1 93 ? 11.392 -7.475 -2.530 1.00 75.31 93 ALA A CA 1
ATOM 732 C C . ALA A 1 93 ? 12.157 -6.148 -2.688 1.00 75.31 93 ALA A C 1
ATOM 734 O O . ALA A 1 93 ? 12.414 -5.469 -1.689 1.00 75.31 93 ALA A O 1
ATOM 735 N N . LYS A 1 94 ? 12.521 -5.757 -3.918 1.00 78.62 94 LYS A N 1
ATOM 736 C CA . LYS A 1 94 ? 13.152 -4.461 -4.191 1.00 78.62 94 LYS A CA 1
ATOM 737 C C . LYS A 1 94 ? 12.163 -3.314 -3.986 1.00 78.62 94 LYS A C 1
ATOM 739 O O . LYS A 1 94 ? 12.473 -2.390 -3.237 1.00 78.62 94 LYS A O 1
ATOM 744 N N . SER A 1 95 ? 10.968 -3.416 -4.568 1.00 77.50 95 SER A N 1
ATOM 745 C CA . SER A 1 95 ? 9.895 -2.425 -4.409 1.00 77.50 95 SER A CA 1
ATOM 746 C C . SER A 1 95 ? 9.463 -2.283 -2.948 1.00 77.50 95 SER A C 1
ATOM 748 O O . SER A 1 95 ? 9.269 -1.171 -2.469 1.00 77.50 95 SER A O 1
ATOM 750 N N . TYR A 1 96 ? 9.402 -3.390 -2.200 1.00 74.69 96 TYR A N 1
ATOM 751 C CA . TYR A 1 96 ? 9.117 -3.366 -0.764 1.00 74.69 96 TYR A CA 1
ATOM 752 C C . TYR A 1 96 ? 10.198 -2.623 0.036 1.00 74.69 96 TYR A C 1
ATOM 754 O O . TYR A 1 96 ? 9.872 -1.848 0.932 1.00 74.69 96 TYR A O 1
ATOM 762 N N . LYS A 1 97 ? 11.486 -2.818 -0.283 1.00 77.06 97 LYS A N 1
ATOM 763 C CA . LYS A 1 97 ? 12.589 -2.094 0.378 1.00 77.06 97 LYS A CA 1
ATOM 764 C C . LYS A 1 97 ? 12.581 -0.601 0.060 1.00 77.06 97 LYS A C 1
ATOM 766 O O . LYS A 1 97 ? 12.868 0.196 0.948 1.00 77.06 97 LYS A O 1
ATOM 771 N N . GLU A 1 98 ? 12.272 -0.229 -1.180 1.00 79.75 98 GLU A N 1
ATOM 772 C CA . GLU A 1 98 ? 12.136 1.176 -1.581 1.00 79.75 98 GLU A CA 1
ATOM 773 C C . GLU A 1 98 ? 10.963 1.843 -0.854 1.00 79.75 98 GLU A C 1
ATOM 775 O O . GLU A 1 98 ? 11.167 2.872 -0.212 1.00 79.75 98 GLU A O 1
ATOM 780 N N . ALA A 1 99 ? 9.789 1.201 -0.829 1.00 76.56 99 ALA A N 1
ATOM 781 C CA . ALA A 1 99 ? 8.641 1.671 -0.054 1.00 76.56 99 ALA A CA 1
ATOM 782 C C . ALA A 1 99 ? 8.972 1.771 1.443 1.00 76.56 99 ALA A C 1
ATOM 784 O O . ALA A 1 99 ? 8.747 2.800 2.064 1.00 76.56 99 ALA A O 1
ATOM 785 N N . GLN A 1 100 ? 9.600 0.748 2.032 1.00 71.38 100 GLN A N 1
ATOM 786 C CA . GLN A 1 100 ? 10.005 0.775 3.439 1.00 71.38 100 GLN A CA 1
ATOM 787 C C . GLN A 1 100 ? 10.982 1.919 3.746 1.00 71.38 100 GLN A C 1
ATOM 789 O O . GLN A 1 100 ? 10.926 2.493 4.834 1.00 71.38 100 GLN A O 1
ATOM 794 N N . LYS A 1 101 ? 11.893 2.241 2.821 1.00 77.12 101 LYS A N 1
ATOM 795 C CA . LYS A 1 101 ? 12.819 3.363 2.982 1.00 77.12 101 LYS A CA 1
ATOM 796 C C . LYS A 1 101 ? 12.071 4.696 2.975 1.00 77.12 101 LYS A C 1
ATOM 798 O O . LYS A 1 101 ? 12.365 5.503 3.853 1.00 77.12 101 LYS A O 1
ATOM 803 N N . ALA A 1 102 ? 11.121 4.898 2.060 1.00 72.06 102 ALA A N 1
ATOM 804 C CA . ALA A 1 102 ? 10.262 6.085 2.050 1.00 72.06 102 ALA A CA 1
ATOM 805 C C . ALA A 1 102 ? 9.484 6.203 3.373 1.00 72.06 102 ALA A C 1
ATOM 807 O O . ALA A 1 102 ? 9.635 7.180 4.099 1.00 72.06 102 ALA A O 1
ATOM 808 N N . LEU A 1 103 ? 8.810 5.129 3.794 1.00 65.62 103 LEU A N 1
ATOM 809 C CA . LEU A 1 103 ? 8.023 5.102 5.032 1.00 65.62 103 LEU A CA 1
ATOM 810 C C . LEU A 1 103 ? 8.847 5.394 6.301 1.00 65.62 103 LEU A C 1
ATOM 812 O O . LEU A 1 103 ? 8.373 6.084 7.198 1.00 65.62 103 LEU A O 1
ATOM 816 N N . LYS A 1 104 ? 10.082 4.874 6.394 1.00 62.66 104 LYS A N 1
ATOM 817 C CA . LYS A 1 104 ? 10.939 5.021 7.588 1.00 62.66 104 LYS A CA 1
ATOM 818 C C . LYS A 1 104 ? 11.814 6.271 7.599 1.00 62.66 104 LYS A C 1
ATOM 820 O O . LYS A 1 104 ? 12.216 6.698 8.675 1.00 62.66 104 LYS A O 1
ATOM 825 N N . THR A 1 105 ? 12.193 6.783 6.432 1.00 60.56 105 THR A N 1
ATOM 826 C CA . THR A 1 105 ? 13.194 7.861 6.310 1.00 60.56 105 THR A CA 1
ATOM 827 C C . THR A 1 105 ? 12.552 9.194 5.939 1.00 60.56 105 THR A C 1
ATOM 829 O O . THR A 1 105 ? 13.118 10.233 6.255 1.00 60.56 105 THR A O 1
ATOM 832 N N . GLU A 1 106 ? 11.382 9.167 5.296 1.00 57.62 106 GLU A N 1
ATOM 833 C CA . GLU A 1 106 ? 10.634 10.357 4.863 1.00 57.62 106 GLU A CA 1
ATOM 834 C C . GLU A 1 106 ? 9.373 10.599 5.719 1.00 57.62 106 GLU A C 1
ATOM 836 O O . GLU A 1 106 ? 8.548 11.432 5.371 1.00 57.62 106 GLU A O 1
ATOM 841 N N . GLU A 1 107 ? 9.240 9.897 6.856 1.00 56.97 107 GLU A N 1
ATOM 842 C CA . GLU A 1 107 ? 8.126 10.015 7.820 1.00 56.97 107 GLU A CA 1
ATOM 843 C C . GLU A 1 107 ? 6.714 9.791 7.231 1.00 56.97 107 GLU A C 1
ATOM 845 O O . GLU A 1 107 ? 5.724 10.233 7.805 1.00 56.97 107 GLU A O 1
ATOM 850 N N . GLU A 1 108 ? 6.580 9.068 6.113 1.00 54.62 108 GLU A N 1
ATOM 851 C CA . GLU A 1 108 ? 5.265 8.834 5.492 1.00 54.62 108 GLU A CA 1
ATOM 852 C C . GLU A 1 108 ? 4.387 7.811 6.245 1.00 54.62 108 GLU A C 1
ATOM 854 O O . GLU A 1 108 ? 3.162 7.879 6.130 1.00 54.62 108 GLU A O 1
ATOM 859 N N . GLN A 1 109 ? 4.970 6.875 7.019 1.00 53.75 109 GLN A N 1
ATOM 860 C CA . GLN A 1 109 ? 4.221 6.028 7.969 1.00 53.75 109 GLN A CA 1
ATOM 861 C C . GLN A 1 109 ? 5.158 5.273 8.940 1.00 53.75 109 GLN A C 1
ATOM 863 O O . GLN A 1 109 ? 5.751 4.247 8.594 1.00 53.75 109 GLN A O 1
ATOM 868 N N . THR A 1 110 ? 5.322 5.764 10.167 1.00 56.72 110 THR A N 1
ATOM 869 C CA . THR A 1 110 ? 6.279 5.248 11.170 1.00 56.72 110 THR A CA 1
ATOM 870 C C . THR A 1 110 ? 5.653 4.403 12.282 1.00 56.72 110 THR A C 1
ATOM 872 O O . THR A 1 110 ? 6.396 3.846 13.092 1.00 56.72 110 THR A O 1
ATOM 875 N N . PHE A 1 111 ? 4.322 4.263 12.334 1.00 59.41 111 PHE A N 1
ATOM 876 C CA . PHE A 1 111 ? 3.598 3.556 13.411 1.00 59.41 111 PHE A CA 1
ATOM 877 C C . PHE A 1 111 ? 4.050 3.971 14.825 1.00 59.41 111 PHE A C 1
ATOM 879 O O . PHE A 1 111 ? 3.973 3.187 15.774 1.00 59.41 111 PHE A O 1
ATOM 886 N N . SER A 1 112 ? 4.555 5.197 14.983 1.00 70.38 112 SER A N 1
ATOM 887 C CA . SER A 1 112 ? 4.882 5.734 16.300 1.00 70.38 112 SER A CA 1
ATOM 888 C C . SER A 1 112 ? 3.599 5.881 17.124 1.00 70.38 112 SER A C 1
ATOM 890 O O . SER A 1 112 ? 2.514 6.028 16.561 1.00 70.38 112 SER A O 1
ATOM 892 N N . GLU A 1 113 ? 3.693 5.870 18.458 1.00 69.19 113 GLU A N 1
ATOM 893 C CA . GLU A 1 113 ? 2.499 6.024 19.309 1.00 69.19 113 GLU A CA 1
ATOM 894 C C . GLU A 1 113 ? 1.698 7.286 18.962 1.00 69.19 113 GLU A C 1
ATOM 896 O O . GLU A 1 113 ? 0.471 7.252 18.940 1.00 69.19 113 GLU A O 1
ATOM 901 N N . LYS A 1 114 ? 2.402 8.371 18.622 1.00 71.06 114 LYS A N 1
ATOM 902 C CA . LYS A 1 114 ? 1.810 9.643 18.208 1.00 71.06 114 LYS A CA 1
ATOM 903 C C . LYS A 1 114 ? 1.049 9.531 16.885 1.00 71.06 114 LYS A C 1
ATOM 905 O O . LYS A 1 114 ? -0.028 10.092 16.738 1.00 71.06 114 LYS A O 1
ATOM 910 N N . GLU A 1 115 ? 1.594 8.806 15.917 1.00 66.94 115 GLU A N 1
ATOM 911 C CA . GLU A 1 115 ? 0.967 8.630 14.607 1.00 66.94 115 GLU A CA 1
ATOM 912 C C . GLU A 1 115 ? -0.233 7.681 14.663 1.00 66.94 115 GLU A C 1
ATOM 914 O O . GLU A 1 115 ? -1.261 7.952 14.044 1.00 66.94 115 GLU A O 1
ATOM 919 N N . ILE A 1 116 ? -0.135 6.613 15.462 1.00 71.25 116 ILE A N 1
ATOM 920 C CA . ILE A 1 116 ? -1.274 5.741 15.766 1.00 71.25 116 ILE A CA 1
ATOM 921 C C . ILE A 1 116 ? -2.415 6.582 16.344 1.00 71.25 116 ILE A C 1
ATOM 923 O O . ILE A 1 116 ? -3.556 6.422 15.921 1.00 71.25 116 ILE A O 1
ATOM 927 N N . ASP A 1 117 ? -2.111 7.523 17.241 1.00 72.56 117 ASP A N 1
ATOM 928 C CA . ASP A 1 117 ? -3.118 8.423 17.802 1.00 72.56 117 ASP A CA 1
ATOM 929 C C . ASP A 1 117 ? -3.748 9.327 16.730 1.00 72.56 117 ASP A C 1
ATOM 931 O O . ASP A 1 117 ? -4.966 9.468 16.679 1.00 72.56 117 ASP A O 1
ATOM 935 N N . VAL A 1 118 ? -2.958 9.869 15.795 1.00 71.38 118 VAL A N 1
ATOM 936 C CA . VAL A 1 118 ? -3.476 10.651 14.654 1.00 71.38 118 VAL A CA 1
ATOM 937 C C . VAL A 1 118 ? -4.400 9.819 13.756 1.00 71.38 118 VAL A C 1
ATOM 939 O O . VAL A 1 118 ? -5.395 10.347 13.252 1.00 71.38 118 VAL A O 1
ATOM 942 N N . MET A 1 119 ? -4.111 8.528 13.571 1.00 72.12 119 MET A N 1
ATOM 943 C CA . MET A 1 119 ? -4.942 7.622 12.769 1.00 72.12 119 MET A CA 1
ATOM 944 C C . MET A 1 119 ? -6.288 7.285 13.417 1.00 72.12 119 MET A C 1
ATOM 946 O O . MET A 1 119 ? -7.220 6.912 12.702 1.00 72.12 119 MET A O 1
ATOM 950 N N . LEU A 1 120 ? -6.400 7.409 14.740 1.00 75.94 120 LEU A N 1
ATOM 951 C CA . LEU A 1 120 ? -7.647 7.190 15.459 1.00 75.94 120 LEU A CA 1
ATOM 952 C C . LEU A 1 120 ? -8.582 8.413 15.345 1.00 75.94 120 LEU A C 1
ATOM 954 O O . LEU A 1 120 ? -8.109 9.558 15.286 1.00 75.94 120 LEU A O 1
ATOM 958 N N . PRO A 1 121 ? -9.916 8.205 15.359 1.00 74.50 121 PRO A N 1
ATOM 959 C CA . PRO A 1 121 ? -10.888 9.275 15.553 1.00 74.50 121 PRO A CA 1
ATOM 960 C C . PRO A 1 121 ? -10.534 10.146 16.757 1.00 74.50 121 PRO A C 1
ATOM 962 O O . PRO A 1 121 ? -10.154 9.627 17.807 1.00 74.50 121 PRO A O 1
ATOM 965 N N . ASN A 1 122 ? -10.728 11.463 16.626 1.00 73.50 122 ASN A N 1
ATOM 966 C CA . ASN A 1 122 ? -10.438 12.440 17.684 1.00 73.50 122 ASN A CA 1
ATOM 967 C C . ASN A 1 122 ? -11.000 12.014 19.053 1.00 73.50 122 ASN A C 1
ATOM 969 O O . ASN A 1 122 ? -10.343 12.212 20.069 1.00 73.50 122 ASN A O 1
ATOM 973 N N . SER A 1 123 ? -12.187 11.405 19.079 1.00 73.19 123 SER A N 1
ATOM 974 C CA . SER A 1 123 ? -12.880 10.976 20.299 1.00 73.19 123 SER A CA 1
ATOM 975 C C . SER A 1 123 ? -12.143 9.911 21.117 1.00 73.19 123 SER A C 1
ATOM 977 O O . SER A 1 123 ? -12.348 9.850 22.325 1.00 73.19 123 SER A O 1
ATOM 979 N N . ILE A 1 124 ? -11.286 9.092 20.498 1.00 74.31 124 ILE A N 1
ATOM 980 C CA . ILE A 1 124 ? -10.621 7.956 21.163 1.00 74.31 124 ILE A CA 1
ATOM 981 C C . ILE A 1 124 ? -9.094 8.087 21.219 1.00 74.31 124 ILE A C 1
ATOM 983 O O . ILE A 1 124 ? -8.402 7.143 21.604 1.00 74.31 124 ILE A O 1
ATOM 987 N N . ARG A 1 125 ? -8.566 9.263 20.865 1.00 80.81 125 ARG A N 1
ATOM 988 C CA . ARG A 1 125 ? -7.138 9.575 20.978 1.00 80.81 125 ARG A CA 1
ATOM 989 C C . ARG A 1 125 ? -6.689 9.618 22.436 1.00 80.81 125 ARG A C 1
ATOM 991 O O . ARG A 1 125 ? -7.381 10.168 23.295 1.00 80.81 125 ARG A O 1
ATOM 998 N N . ARG A 1 126 ? -5.503 9.082 22.711 1.00 73.50 126 ARG A N 1
ATOM 999 C CA . ARG A 1 126 ? -4.843 9.101 24.023 1.00 73.50 126 ARG A CA 1
ATOM 1000 C C . ARG A 1 126 ? -4.538 10.526 24.472 1.00 73.50 126 ARG A C 1
ATOM 1002 O O . ARG A 1 126 ? -4.686 10.808 25.657 1.00 73.50 126 ARG A O 1
ATOM 1009 N N . GLU A 1 127 ? -4.186 11.425 23.551 1.00 69.56 127 GLU A N 1
ATOM 1010 C CA . GLU A 1 127 ? -3.961 12.846 23.861 1.00 69.56 127 GLU A CA 1
ATOM 1011 C C . GLU A 1 127 ? -5.203 13.536 24.462 1.00 69.56 127 GLU A C 1
ATOM 1013 O O . GLU A 1 127 ? -5.057 14.438 25.283 1.00 69.56 127 GLU A O 1
ATOM 1018 N N . ASN A 1 128 ? -6.416 13.075 24.125 1.00 61.19 128 ASN A N 1
ATOM 1019 C CA . ASN A 1 128 ? -7.686 13.634 24.613 1.00 61.19 128 ASN A CA 1
ATOM 1020 C C . ASN A 1 128 ? -8.193 12.996 25.923 1.00 61.19 128 ASN A C 1
ATOM 1022 O O . ASN A 1 128 ? -9.257 13.373 26.410 1.00 61.19 128 ASN A O 1
ATOM 1026 N N . ARG A 1 129 ? -7.469 12.022 26.496 1.00 59.81 129 ARG A N 1
ATOM 1027 C CA . ARG A 1 129 ? -7.811 11.372 27.780 1.00 59.81 129 ARG A CA 1
ATOM 1028 C C . ARG A 1 129 ? -7.161 12.030 29.009 1.00 59.81 129 ARG A C 1
ATOM 1030 O O . ARG A 1 129 ? -7.307 11.489 30.105 1.00 59.81 129 ARG A O 1
ATOM 1037 N N . ASN A 1 130 ? -6.463 13.154 28.825 1.00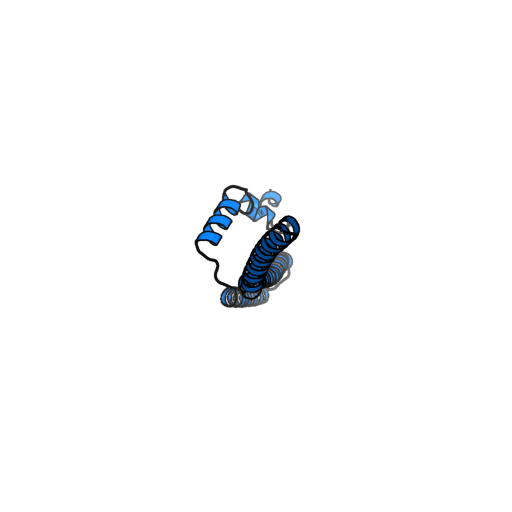 47.19 130 ASN A N 1
ATOM 1038 C CA . ASN A 1 130 ? -5.839 13.939 29.896 1.00 47.19 130 ASN A CA 1
ATOM 1039 C C . ASN A 1 130 ? -6.724 15.100 30.352 1.00 47.19 130 ASN A C 1
ATOM 1041 O O . ASN A 1 130 ? -7.222 15.835 29.471 1.00 47.19 130 ASN A O 1
#

Foldseek 3Di:
DVVVVVVVVVVVVVVVVVVVVVVVVVVVVVVPPVVVLVVLQVVLVVQVVVLLVLVLVLLVCVVVDDPVVSVVSVVVSVVSNVVSVVSGDDDDPVRVVVVVCCVPVVVPPDPPLVVVLVSHDPVPRPVVVD

Radius of gyration: 26.98 Å; chains: 1; bounding box: 49×29×89 Å

Secondary structure (DSSP, 8-state):
-HHHHHHHHHHHHHHHHHHHHHHHHHHHHHT-HHHHHHHHHHHHHHHHHHHHHHHHHHHHSGGGS-HHHHHHHHHHHHHHHHHHHHHSPPPPHHHHHHHHHHHHHS-S----HHHHHHHS-GGG-GGGG-

pLDDT: mean 79.13, std 11.11, range [47.19, 94.44]

Sequence (130 aa):
MAIISSYEVIASIVGAVISIALLILNAYTKNFDLVETAQSHQKAADALWKIREEYVSLLTDFDLLESTDVMERRDDLQNRTAEIYAQSPRTDAKSYKEAQKALKTEEEQTFSEKEIDVMLPNSIRRENRN